Protein AF-A0A397JR83-F1 (afdb_monomer_lite)

Foldseek 3Di:
DDPPPLDQDDDPQDDADPPDPLSVLLVVLLCQLQALPDDLVSNLVSLVSNQVSSCVVPVDGDDSNSSNVSSVSVNVVVD

Secondary structure (DSSP, 8-state):
------PPPPPSS----SSSHHHHHHHHHHHHHT-TTS-HHHHHHHHHHHHHHHHHHHSPPP-HHHHHHHHHHHHHHT-

pLDDT: mean 91.6, std 12.68, range [38.34, 98.38]

Structure (mmCIF, N/CA/C/O backbone):
data_AF-A0A397JR83-F1
#
_entry.id   AF-A0A397JR83-F1
#
loop_
_atom_site.group_PDB
_atom_site.id
_atom_site.type_symbol
_atom_site.label_atom_id
_atom_site.label_alt_id
_atom_site.label_comp_id
_atom_site.label_asym_id
_atom_site.label_entity_id
_atom_site.label_seq_id
_atom_site.pdbx_PDB_ins_code
_atom_site.Cartn_x
_atom_site.Cartn_y
_atom_site.Cartn_z
_atom_site.occupancy
_atom_site.B_iso_or_equiv
_atom_site.auth_seq_id
_atom_site.auth_comp_id
_atom_site.auth_asym_id
_atom_site.auth_atom_id
_atom_site.pdbx_PDB_model_num
ATOM 1 N N . MET A 1 1 ? 1.248 -29.918 -22.551 1.00 38.34 1 MET A N 1
ATOM 2 C CA . MET A 1 1 ? 1.957 -28.640 -22.342 1.00 38.34 1 MET A CA 1
ATOM 3 C C . MET A 1 1 ? 1.191 -27.885 -21.270 1.00 38.34 1 MET A C 1
ATOM 5 O O . MET A 1 1 ? 0.131 -27.363 -21.578 1.00 38.34 1 MET A O 1
ATOM 9 N N . SER A 1 2 ? 1.629 -27.946 -20.007 1.00 41.72 2 SER A N 1
ATOM 10 C CA . SER A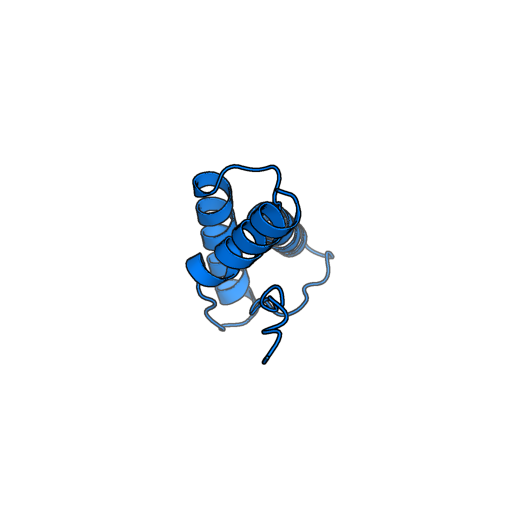 1 2 ? 0.991 -27.165 -18.938 1.00 41.72 2 SER A CA 1
ATOM 11 C C . SER A 1 2 ? 1.436 -25.721 -19.076 1.00 41.72 2 SER A C 1
ATOM 13 O O . SER A 1 2 ? 2.576 -25.391 -18.760 1.00 41.72 2 SER A O 1
ATOM 15 N N . THR A 1 3 ? 0.550 -24.878 -19.588 1.00 50.59 3 THR A N 1
ATOM 16 C CA . THR A 1 3 ? 0.706 -23.430 -19.526 1.00 50.59 3 THR A CA 1
ATOM 17 C C . THR A 1 3 ? 0.521 -23.033 -18.066 1.00 50.59 3 THR A C 1
ATOM 19 O O . THR A 1 3 ? -0.603 -22.915 -17.590 1.00 50.59 3 THR A O 1
ATOM 22 N N . THR A 1 4 ? 1.615 -22.921 -17.315 1.00 57.81 4 THR A N 1
ATOM 23 C CA . THR A 1 4 ? 1.581 -22.307 -15.986 1.00 57.81 4 THR A CA 1
ATOM 24 C C . THR A 1 4 ? 1.286 -20.829 -16.196 1.00 57.81 4 THR A C 1
ATOM 26 O O . THR A 1 4 ? 2.178 -20.047 -16.512 1.00 57.81 4 THR A O 1
ATOM 29 N N . GLU A 1 5 ? 0.010 -20.470 -16.103 1.00 58.88 5 GLU A N 1
ATOM 30 C CA . GLU A 1 5 ? -0.461 -19.091 -16.068 1.00 58.88 5 GLU A CA 1
ATOM 31 C C . GLU A 1 5 ? 0.264 -18.398 -14.909 1.00 58.88 5 GLU A C 1
ATOM 33 O O . GLU A 1 5 ? 0.080 -18.752 -13.741 1.00 58.88 5 GLU A O 1
ATOM 38 N N . LYS A 1 6 ? 1.192 -17.494 -15.237 1.00 58.69 6 LYS A N 1
ATOM 39 C CA . LYS A 1 6 ? 2.000 -16.747 -14.270 1.00 58.69 6 LYS A CA 1
ATOM 40 C C . LYS A 1 6 ? 1.052 -15.781 -13.547 1.00 58.69 6 LYS A C 1
ATOM 42 O O . LYS A 1 6 ? 0.888 -14.648 -13.961 1.00 58.69 6 LYS A O 1
ATOM 47 N N . ARG A 1 7 ? 0.322 -16.254 -12.533 1.00 78.00 7 ARG A N 1
ATOM 48 C CA . ARG A 1 7 ? -0.629 -15.411 -11.795 1.00 78.00 7 ARG A CA 1
ATOM 49 C C . ARG A 1 7 ? 0.144 -14.460 -10.889 1.00 78.00 7 ARG A C 1
ATOM 51 O O . ARG A 1 7 ? 0.949 -14.920 -10.080 1.00 78.00 7 ARG A O 1
ATOM 58 N N . ILE A 1 8 ? -0.126 -13.158 -11.001 1.00 82.06 8 ILE A N 1
ATOM 59 C CA . ILE A 1 8 ? 0.332 -12.172 -10.017 1.00 82.06 8 ILE A CA 1
ATOM 60 C C . ILE A 1 8 ? -0.148 -12.630 -8.626 1.00 82.06 8 ILE A C 1
ATOM 62 O O . ILE A 1 8 ? -1.344 -12.902 -8.471 1.00 82.06 8 ILE A O 1
ATOM 66 N N . PRO A 1 9 ? 0.743 -12.732 -7.622 1.00 84.12 9 PRO A N 1
ATOM 67 C CA . PRO A 1 9 ? 0.349 -13.123 -6.276 1.00 84.12 9 PRO A CA 1
ATOM 68 C C . PRO A 1 9 ? -0.656 -12.132 -5.671 1.00 84.12 9 PRO A C 1
ATOM 70 O O . PRO A 1 9 ? -0.568 -10.920 -5.879 1.00 84.12 9 PRO A O 1
ATOM 73 N N . GLU A 1 10 ? -1.623 -12.647 -4.912 1.00 90.88 10 GLU A N 1
ATOM 74 C CA . GLU A 1 10 ? -2.569 -11.813 -4.168 1.00 90.88 10 GLU A CA 1
ATOM 75 C C . GLU A 1 10 ? -1.899 -11.216 -2.930 1.00 90.88 10 GLU A C 1
ATOM 77 O O . GLU A 1 10 ? -1.050 -11.849 -2.312 1.00 90.88 10 GLU A O 1
ATOM 82 N N . THR A 1 11 ? -2.293 -10.001 -2.561 1.00 95.12 11 THR A N 1
ATOM 83 C CA . THR A 1 11 ? -1.797 -9.285 -1.374 1.00 95.12 11 THR A CA 1
ATOM 84 C C . THR A 1 11 ? -2.232 -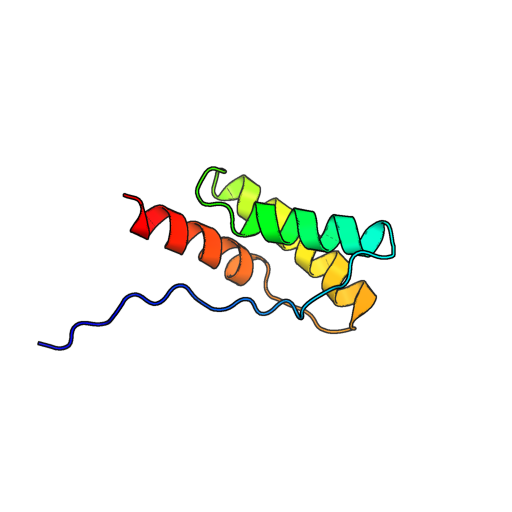9.961 -0.071 1.00 95.12 11 THR A C 1
ATOM 86 O O . THR A 1 11 ? -3.387 -10.357 0.062 1.00 95.12 11 THR A O 1
ATOM 89 N N . GLN A 1 12 ? -1.315 -10.057 0.893 1.00 95.50 12 GLN A N 1
ATOM 90 C CA . GLN A 1 12 ? -1.580 -10.479 2.272 1.00 95.50 12 GLN A CA 1
ATOM 91 C C . GLN A 1 12 ? -2.242 -9.357 3.080 1.00 95.50 12 GLN A C 1
ATOM 93 O O . GLN A 1 12 ? -2.993 -9.630 4.010 1.00 95.50 12 GLN A O 1
ATOM 98 N N . ALA A 1 13 ? -1.994 -8.091 2.724 1.00 94.00 13 ALA A N 1
ATOM 99 C CA . ALA A 1 13 ? -2.560 -6.950 3.437 1.00 94.00 13 ALA A CA 1
ATOM 100 C C . ALA A 1 13 ? -4.090 -6.879 3.279 1.00 94.00 13 ALA A C 1
ATOM 102 O O . ALA A 1 13 ? -4.600 -6.558 2.191 1.00 94.00 13 ALA A O 1
ATOM 103 N N . THR A 1 14 ? -4.815 -7.093 4.383 1.00 95.75 14 THR A N 1
ATOM 104 C CA . THR A 1 14 ? -6.272 -6.899 4.463 1.00 95.75 14 THR A CA 1
ATOM 105 C C . THR A 1 14 ? -6.694 -5.495 3.996 1.00 95.75 14 THR A C 1
ATOM 107 O O . THR A 1 14 ? -5.953 -4.524 4.184 1.00 95.75 14 THR A O 1
ATOM 110 N N . PRO A 1 15 ? -7.868 -5.349 3.348 1.00 93.06 15 PRO A N 1
ATOM 111 C CA . PRO A 1 15 ? -8.351 -4.050 2.891 1.00 93.06 15 PRO A CA 1
ATOM 112 C C . PRO A 1 15 ? -8.482 -3.047 4.042 1.00 93.06 15 PRO A C 1
ATOM 114 O O . PRO A 1 15 ? -9.049 -3.358 5.087 1.00 93.06 15 PRO A O 1
ATOM 117 N N . VAL A 1 16 ? -8.003 -1.825 3.816 1.00 92.44 16 VAL A N 1
ATOM 118 C CA . VAL A 1 16 ? -8.121 -0.705 4.752 1.00 92.44 16 VAL A CA 1
ATOM 119 C C . VAL A 1 16 ? -9.033 0.373 4.164 1.00 92.44 16 VAL A C 1
ATOM 121 O O . VAL A 1 16 ? -9.029 0.609 2.948 1.00 92.44 16 VAL A O 1
ATOM 124 N N . THR A 1 17 ? -9.835 1.021 5.013 1.00 93.38 17 THR A N 1
ATOM 125 C CA . THR A 1 17 ? -10.562 2.244 4.639 1.00 93.38 17 THR A CA 1
ATOM 126 C C . THR A 1 17 ? -9.585 3.428 4.570 1.00 93.38 17 THR A C 1
ATOM 128 O O . THR A 1 17 ? -8.376 3.238 4.509 1.00 93.38 17 THR A O 1
ATOM 131 N N . SER A 1 18 ? -10.056 4.667 4.457 1.00 93.19 18 SER A N 1
ATOM 132 C CA . SER A 1 18 ? -9.172 5.843 4.356 1.00 93.19 18 SER A CA 1
ATOM 133 C C . SER A 1 18 ? -9.680 7.001 5.208 1.00 93.19 18 SER A C 1
ATOM 135 O O . SER A 1 18 ? -9.625 8.170 4.805 1.00 93.19 18 SER A O 1
ATOM 137 N N . ASP A 1 19 ? -10.220 6.652 6.371 1.00 95.50 19 ASP A N 1
ATOM 138 C CA . ASP A 1 19 ? -10.887 7.574 7.285 1.00 95.50 19 ASP A CA 1
ATOM 139 C C . ASP A 1 19 ? -9.853 8.325 8.133 1.00 95.50 19 ASP A C 1
ATOM 141 O O . ASP A 1 19 ? -9.967 9.540 8.324 1.00 95.50 19 ASP A O 1
ATOM 145 N N . THR A 1 20 ? -8.773 7.644 8.533 1.00 95.94 20 THR A N 1
ATOM 146 C CA . THR A 1 20 ? -7.650 8.242 9.275 1.00 95.94 20 THR A CA 1
ATOM 147 C C . THR A 1 20 ? -6.441 8.543 8.383 1.00 95.94 20 THR A C 1
ATOM 149 O O . THR A 1 20 ? -6.389 8.171 7.207 1.00 95.94 20 THR A O 1
ATOM 152 N N . HIS A 1 21 ? -5.462 9.276 8.921 1.00 95.69 21 HIS A N 1
ATOM 153 C CA . HIS A 1 21 ? -4.221 9.572 8.204 1.00 95.69 21 HIS A CA 1
ATOM 154 C C . HIS A 1 21 ? -3.377 8.306 7.998 1.00 95.69 21 HIS A C 1
ATOM 156 O O . HIS A 1 21 ? -2.890 8.060 6.899 1.00 95.69 21 HIS A O 1
ATOM 162 N N . GLU A 1 22 ? -3.285 7.471 9.026 1.00 96.00 22 GLU A N 1
ATOM 163 C CA . GLU A 1 22 ? -2.536 6.213 9.060 1.00 96.00 22 GLU A CA 1
ATOM 164 C C . GLU A 1 22 ? -3.068 5.246 8.000 1.00 96.00 22 GLU A C 1
ATOM 166 O O . GLU A 1 22 ? -2.306 4.715 7.199 1.00 96.00 22 GLU A O 1
ATOM 171 N N . GLN A 1 23 ? -4.393 5.119 7.899 1.00 96.19 23 GLN A N 1
ATOM 172 C CA . GLN A 1 23 ? -5.056 4.291 6.892 1.00 96.19 23 GLN A CA 1
ATOM 173 C C . GLN A 1 23 ? -4.788 4.768 5.451 1.00 96.19 23 GLN A C 1
ATOM 175 O O . GLN A 1 23 ? -4.596 3.965 4.533 1.00 96.19 23 GLN A O 1
ATOM 180 N N . ARG A 1 24 ? -4.728 6.091 5.227 1.00 98.00 24 ARG A N 1
ATOM 181 C CA . ARG A 1 24 ? -4.335 6.663 3.921 1.00 98.00 24 ARG A CA 1
ATOM 182 C C . ARG A 1 24 ? -2.872 6.379 3.600 1.00 98.00 24 ARG A C 1
ATOM 184 O O . ARG A 1 24 ? -2.554 6.092 2.442 1.00 98.00 24 ARG A O 1
ATOM 191 N N . SER A 1 25 ? -2.004 6.453 4.603 1.00 97.44 25 SER A N 1
ATOM 192 C CA . SER A 1 25 ? -0.587 6.121 4.476 1.00 97.44 25 SER A CA 1
ATOM 193 C C . SER A 1 25 ? -0.404 4.637 4.153 1.00 97.44 25 SER A C 1
ATOM 195 O O . SER A 1 25 ? 0.252 4.330 3.161 1.00 97.44 25 SER A O 1
ATOM 197 N N . GLU A 1 26 ? -1.073 3.729 4.873 1.00 97.62 26 GLU A N 1
ATOM 198 C CA . GLU A 1 26 ? -1.063 2.277 4.616 1.00 97.62 26 GLU A CA 1
ATOM 199 C C . GLU A 1 26 ? -1.468 1.978 3.163 1.00 97.62 26 GLU A C 1
ATOM 201 O O . GLU A 1 26 ? -0.746 1.307 2.422 1.00 97.62 26 GLU A O 1
ATOM 206 N N . LYS A 1 27 ? -2.570 2.574 2.690 1.00 97.56 27 LYS A N 1
ATOM 207 C CA . LYS A 1 27 ? -3.027 2.420 1.301 1.00 97.56 27 LYS A CA 1
ATOM 208 C C . LYS A 1 27 ? -2.022 2.959 0.275 1.00 97.56 27 LYS A C 1
ATOM 210 O O . LYS A 1 27 ? -1.847 2.363 -0.791 1.00 97.56 27 LYS A O 1
ATOM 215 N N . SER A 1 28 ? -1.365 4.076 0.581 1.00 97.88 28 SER A N 1
ATOM 216 C CA . SER A 1 28 ? -0.355 4.682 -0.295 1.00 97.88 28 SER A CA 1
ATOM 217 C C . SER A 1 28 ? 0.900 3.814 -0.393 1.00 97.88 28 SER A C 1
ATOM 219 O O . SER A 1 28 ? 1.376 3.556 -1.499 1.00 97.88 28 SER A O 1
ATOM 221 N N . TYR A 1 29 ? 1.385 3.291 0.736 1.00 98.31 29 TYR A N 1
ATOM 222 C CA . TYR A 1 29 ? 2.517 2.367 0.771 1.00 98.31 29 TYR A CA 1
ATOM 223 C C . TYR A 1 29 ? 2.206 1.050 0.060 1.00 98.31 29 TYR A C 1
ATOM 225 O O . TYR A 1 29 ? 3.028 0.592 -0.728 1.00 98.31 29 TYR A O 1
ATOM 233 N N . LYS A 1 30 ? 0.992 0.504 0.211 1.00 97.75 30 LYS A N 1
ATOM 234 C CA . LYS A 1 30 ? 0.534 -0.653 -0.578 1.00 97.75 30 LYS A CA 1
ATOM 235 C C . LYS A 1 30 ? 0.595 -0.395 -2.078 1.00 97.75 30 LYS A C 1
ATOM 237 O O . LYS A 1 30 ? 1.114 -1.211 -2.834 1.00 97.75 30 LYS A O 1
ATOM 242 N N . SER A 1 31 ? 0.100 0.763 -2.510 1.00 97.75 31 SER A N 1
ATOM 243 C CA . SER A 1 31 ? 0.161 1.160 -3.917 1.00 97.75 31 SER A CA 1
ATOM 244 C C . SER A 1 31 ? 1.607 1.243 -4.417 1.00 97.75 31 SER A C 1
ATOM 246 O O . SER A 1 31 ? 1.923 0.689 -5.468 1.00 97.75 31 SER A O 1
ATOM 248 N N . ALA A 1 32 ? 2.499 1.876 -3.649 1.00 98.25 32 ALA A N 1
ATOM 249 C CA . ALA A 1 32 ? 3.913 2.001 -3.994 1.00 98.25 32 ALA A CA 1
ATOM 250 C C . ALA A 1 32 ? 4.636 0.642 -4.031 1.00 98.25 32 ALA A C 1
ATOM 252 O O . ALA A 1 32 ? 5.352 0.371 -4.994 1.00 98.25 32 ALA A O 1
ATOM 253 N N . ALA A 1 33 ? 4.390 -0.235 -3.054 1.00 98.06 33 ALA A N 1
ATOM 254 C CA . ALA A 1 33 ? 4.938 -1.591 -2.997 1.00 98.06 33 ALA A CA 1
ATOM 255 C C . ALA A 1 33 ? 4.543 -2.434 -4.219 1.00 98.06 33 ALA A C 1
ATOM 257 O O . ALA A 1 33 ? 5.317 -3.257 -4.693 1.00 98.06 33 ALA A O 1
ATOM 258 N N . HIS A 1 34 ? 3.349 -2.210 -4.768 1.00 97.56 34 HIS A N 1
ATOM 259 C CA . HIS A 1 34 ? 2.836 -2.961 -5.916 1.00 97.56 34 HIS A CA 1
ATOM 260 C C . HIS A 1 34 ? 3.069 -2.271 -7.260 1.00 97.56 34 HIS A C 1
ATOM 262 O O . HIS A 1 34 ? 2.647 -2.799 -8.291 1.00 97.56 34 HIS A O 1
ATOM 268 N N . ASN A 1 35 ? 3.668 -1.079 -7.270 1.00 97.06 35 ASN A N 1
ATOM 269 C CA . ASN A 1 35 ? 3.814 -0.286 -8.482 1.00 97.06 35 ASN A CA 1
ATOM 270 C C . ASN A 1 35 ? 4.948 -0.857 -9.358 1.00 97.06 35 ASN A C 1
ATOM 272 O O . ASN A 1 35 ? 6.110 -0.843 -8.941 1.00 97.06 35 ASN A O 1
ATOM 276 N N . PRO A 1 36 ? 4.663 -1.323 -10.590 1.00 96.31 36 PRO A N 1
ATOM 277 C CA . PRO A 1 36 ? 5.708 -1.834 -11.476 1.00 96.31 36 PRO A CA 1
ATOM 278 C C . PRO A 1 36 ? 6.654 -0.735 -11.988 1.00 96.31 36 PRO A C 1
ATOM 280 O O . PRO A 1 36 ? 7.745 -1.043 -12.451 1.00 96.31 36 PRO A O 1
ATOM 283 N N . ASN A 1 37 ? 6.266 0.543 -11.890 1.00 96.44 37 ASN A N 1
ATOM 284 C CA . ASN A 1 37 ? 7.047 1.677 -12.395 1.00 96.44 37 ASN A CA 1
ATOM 285 C C . ASN A 1 37 ? 8.072 2.229 -11.390 1.00 96.44 37 ASN A C 1
ATOM 287 O O . ASN A 1 37 ? 8.797 3.165 -11.723 1.00 96.44 37 ASN A O 1
ATOM 291 N N . VAL A 1 38 ? 8.113 1.715 -10.157 1.00 95.44 38 VAL A N 1
ATOM 292 C CA . VAL A 1 38 ? 9.151 2.089 -9.179 1.00 95.44 38 VAL A CA 1
ATOM 293 C C . VAL A 1 38 ? 10.263 1.039 -9.157 1.00 95.44 38 VAL A C 1
ATOM 295 O O . VAL A 1 38 ? 10.109 -0.055 -9.702 1.00 95.44 38 VAL A O 1
ATOM 298 N N . SER A 1 39 ? 11.412 1.358 -8.560 1.00 96.88 39 SER A N 1
ATOM 299 C CA . SER A 1 39 ? 12.499 0.384 -8.416 1.00 96.88 39 SER A CA 1
ATOM 300 C C . SER A 1 39 ? 12.128 -0.725 -7.425 1.00 96.88 39 SER A C 1
ATOM 302 O O . SER A 1 39 ? 11.289 -0.532 -6.544 1.00 96.88 39 SER A O 1
ATOM 304 N N . HIS A 1 40 ? 12.783 -1.883 -7.537 1.00 95.38 40 HIS A N 1
ATOM 305 C CA . HIS A 1 40 ? 12.604 -2.985 -6.585 1.00 95.38 40 HIS A CA 1
ATOM 306 C C . HIS A 1 40 ? 12.897 -2.546 -5.140 1.00 95.38 40 HIS A C 1
ATOM 308 O O . HIS A 1 40 ? 12.096 -2.786 -4.243 1.00 95.38 40 HIS A O 1
ATOM 314 N N . GLU A 1 41 ? 13.990 -1.811 -4.919 1.00 96.88 41 GLU A N 1
ATOM 315 C CA . GLU A 1 41 ? 14.340 -1.282 -3.593 1.00 96.88 41 GLU A CA 1
ATOM 316 C C . GLU A 1 41 ? 13.258 -0.345 -3.031 1.00 96.88 41 GLU A C 1
ATOM 318 O O . GLU A 1 41 ? 12.917 -0.428 -1.851 1.00 96.88 41 GLU A O 1
ATOM 323 N N . ALA A 1 42 ? 12.659 0.503 -3.878 1.00 97.88 42 ALA A N 1
ATOM 324 C CA . ALA A 1 42 ? 11.559 1.372 -3.468 1.00 97.88 42 ALA A CA 1
ATOM 325 C C . ALA A 1 42 ? 10.298 0.572 -3.105 1.00 97.88 42 ALA A C 1
ATOM 327 O O . ALA A 1 42 ? 9.602 0.938 -2.156 1.00 97.88 42 ALA A O 1
ATOM 328 N N . ARG A 1 43 ? 10.018 -0.537 -3.810 1.00 98.00 43 ARG A N 1
ATOM 329 C CA . ARG A 1 43 ? 8.919 -1.444 -3.445 1.00 98.00 43 ARG A CA 1
ATOM 330 C C . ARG A 1 43 ? 9.140 -2.084 -2.084 1.00 98.00 43 ARG A C 1
ATOM 332 O O . ARG A 1 43 ? 8.206 -2.111 -1.293 1.00 98.00 43 ARG A O 1
ATOM 339 N N . ILE A 1 44 ? 10.355 -2.560 -1.805 1.00 98.00 44 ILE A N 1
ATOM 340 C CA . ILE A 1 44 ? 10.702 -3.176 -0.517 1.00 98.00 44 ILE A CA 1
ATOM 341 C C . ILE A 1 44 ? 10.517 -2.174 0.623 1.00 98.00 44 ILE A C 1
ATOM 343 O O . ILE A 1 44 ? 9.821 -2.481 1.584 1.00 98.00 44 ILE A O 1
ATOM 347 N N . ASN A 1 45 ? 11.045 -0.954 0.487 1.00 98.12 45 ASN A N 1
ATOM 348 C CA . ASN A 1 45 ? 10.883 0.082 1.511 1.00 98.12 45 ASN A CA 1
ATOM 349 C C . ASN A 1 45 ? 9.400 0.421 1.762 1.00 98.12 45 ASN A C 1
ATOM 351 O O . ASN A 1 45 ? 8.946 0.489 2.904 1.00 98.12 45 ASN A O 1
ATOM 355 N N . ALA A 1 46 ? 8.618 0.571 0.689 1.00 98.38 46 ALA A N 1
ATOM 356 C CA . ALA A 1 46 ? 7.182 0.793 0.807 1.00 98.38 46 ALA A CA 1
ATOM 357 C C . ALA A 1 46 ? 6.465 -0.398 1.465 1.00 98.38 46 ALA A C 1
ATOM 359 O O . ALA A 1 46 ? 5.571 -0.199 2.283 1.00 98.38 46 ALA A O 1
ATOM 360 N N . ALA A 1 47 ? 6.868 -1.628 1.150 1.00 98.19 47 ALA A N 1
ATOM 361 C CA . ALA A 1 47 ? 6.302 -2.834 1.736 1.00 98.19 47 ALA A CA 1
ATOM 362 C C . ALA A 1 47 ? 6.645 -2.990 3.228 1.00 98.19 47 ALA A C 1
ATOM 364 O O . ALA A 1 47 ? 5.811 -3.466 3.993 1.00 98.19 47 ALA A O 1
ATOM 365 N N . GLU A 1 48 ? 7.827 -2.549 3.668 1.00 98.31 48 GLU A N 1
ATOM 366 C CA . GLU A 1 48 ? 8.192 -2.509 5.091 1.00 98.31 48 GLU A CA 1
ATOM 367 C C . GLU A 1 48 ? 7.277 -1.554 5.864 1.00 98.31 48 GLU A C 1
ATOM 369 O O . GLU A 1 48 ? 6.758 -1.912 6.920 1.00 98.31 48 GLU A O 1
ATOM 374 N N . LYS A 1 49 ? 7.005 -0.368 5.302 1.00 98.31 49 LYS A N 1
ATOM 375 C CA . LYS A 1 49 ? 6.070 0.601 5.895 1.00 98.31 49 LYS A CA 1
ATOM 376 C C . LYS A 1 49 ? 4.622 0.151 5.856 1.00 98.31 49 LYS A C 1
ATOM 378 O O . LYS A 1 49 ? 3.882 0.407 6.802 1.00 98.31 49 LYS A O 1
ATOM 383 N N . LEU A 1 50 ? 4.228 -0.552 4.800 1.00 98.06 50 LEU A N 1
ATOM 384 C CA . LEU A 1 50 ? 2.941 -1.228 4.759 1.00 98.06 50 LEU A CA 1
ATOM 385 C C . LEU A 1 50 ? 2.830 -2.251 5.896 1.00 98.06 50 LEU A C 1
ATOM 387 O O . LEU A 1 50 ? 1.832 -2.229 6.605 1.00 98.06 50 LEU A O 1
ATOM 391 N N . ALA A 1 51 ? 3.834 -3.112 6.083 1.00 98.00 51 ALA A N 1
ATOM 392 C CA . ALA A 1 51 ? 3.801 -4.161 7.099 1.00 98.00 51 ALA A CA 1
ATOM 393 C C . ALA A 1 51 ? 3.736 -3.599 8.526 1.00 98.00 51 ALA A C 1
ATOM 395 O O . ALA A 1 51 ? 2.935 -4.082 9.318 1.00 98.00 51 ALA A O 1
ATOM 396 N N . GLU A 1 52 ? 4.511 -2.550 8.819 1.00 98.06 52 GLU A N 1
ATOM 397 C CA . GLU A 1 52 ? 4.496 -1.846 10.110 1.00 98.06 52 GLU A CA 1
ATOM 398 C C . GLU A 1 52 ? 3.094 -1.303 10.443 1.00 98.06 52 GLU A C 1
ATOM 400 O O . GLU A 1 52 ? 2.535 -1.620 11.492 1.00 98.06 52 GLU A O 1
ATOM 405 N N . LEU A 1 53 ? 2.484 -0.555 9.514 1.00 97.19 53 LEU A N 1
ATOM 406 C CA . LEU A 1 53 ? 1.143 0.015 9.706 1.00 97.19 53 LEU A CA 1
ATOM 407 C C . LEU A 1 53 ? 0.051 -1.061 9.759 1.00 97.19 53 LEU A C 1
ATOM 409 O O . LEU A 1 53 ? -0.932 -0.927 10.491 1.00 97.19 53 LEU A O 1
ATOM 413 N N . HIS A 1 54 ? 0.212 -2.130 8.978 1.00 97.56 54 HIS A N 1
ATOM 414 C CA . HIS A 1 54 ? -0.725 -3.243 8.957 1.00 97.56 54 HIS A CA 1
ATOM 415 C C . HIS A 1 54 ? -0.759 -3.976 10.295 1.00 97.56 54 HIS A C 1
ATOM 417 O O . HIS A 1 54 ? -1.839 -4.219 10.840 1.00 97.56 54 HIS A O 1
ATOM 423 N N . GLU A 1 55 ? 0.423 -4.295 10.826 1.00 97.25 55 GLU A N 1
ATOM 424 C CA . GLU A 1 55 ? 0.594 -4.969 12.109 1.00 97.25 55 GLU A CA 1
ATOM 425 C C . GLU A 1 55 ? 0.076 -4.094 13.253 1.00 97.25 55 GLU A C 1
ATOM 427 O O . GLU A 1 55 ? -0.653 -4.588 14.108 1.00 97.25 55 GLU A O 1
ATOM 432 N N . GLU A 1 56 ? 0.337 -2.783 13.229 1.00 96.31 56 GLU A N 1
ATOM 433 C CA . GLU A 1 56 ? -0.205 -1.850 14.227 1.00 96.31 56 GLU A CA 1
ATOM 434 C C . GLU A 1 56 ? -1.745 -1.826 14.230 1.00 96.31 56 GLU A C 1
ATOM 436 O O . GLU A 1 56 ? -2.374 -1.831 15.290 1.00 96.31 56 GLU A O 1
ATOM 441 N N . ARG A 1 57 ? -2.374 -1.833 13.047 1.00 95.19 57 ARG A N 1
ATOM 442 C CA . ARG A 1 57 ? -3.837 -1.752 12.918 1.00 95.19 57 ARG A CA 1
ATOM 443 C C . ARG A 1 57 ? -4.549 -3.073 13.210 1.00 95.19 57 ARG A C 1
ATOM 445 O O . ARG A 1 57 ? -5.665 -3.056 13.730 1.00 95.19 57 ARG A O 1
ATOM 452 N N . THR A 1 58 ? -3.975 -4.196 12.786 1.00 96.12 58 THR A N 1
ATOM 453 C CA . THR A 1 58 ? -4.655 -5.507 12.771 1.00 96.12 58 THR A CA 1
ATOM 454 C C . THR A 1 58 ? -4.095 -6.502 13.780 1.00 96.12 58 THR A C 1
ATOM 456 O O . THR A 1 58 ? -4.790 -7.445 14.146 1.00 96.12 58 THR A O 1
ATOM 459 N N . GLY A 1 59 ? -2.854 -6.308 14.230 1.00 96.69 59 GLY A N 1
ATOM 460 C CA . GLY A 1 59 ? -2.080 -7.313 14.958 1.00 96.69 59 GLY A CA 1
ATOM 461 C C . GLY A 1 59 ? -1.542 -8.445 14.075 1.00 96.69 59 GLY A C 1
ATOM 462 O O . GLY A 1 59 ? -0.907 -9.363 14.591 1.00 96.69 59 GLY A O 1
ATOM 463 N N . GLU A 1 60 ? -1.788 -8.411 12.762 1.00 95.38 60 GLU A N 1
ATOM 464 C CA . GLU A 1 60 ? -1.323 -9.419 11.813 1.00 95.38 60 GLU A CA 1
ATOM 465 C C . GLU A 1 60 ? -0.057 -8.946 11.106 1.00 95.38 60 GLU A C 1
ATOM 467 O O . GLU A 1 60 ? 0.013 -7.847 10.553 1.00 95.38 60 GLU A O 1
ATOM 472 N N . ARG A 1 61 ? 0.957 -9.809 11.090 1.00 94.75 61 ARG A N 1
ATOM 473 C CA . ARG A 1 61 ? 2.210 -9.536 10.396 1.00 94.75 61 ARG A CA 1
ATOM 474 C C . ARG A 1 61 ? 2.159 -10.080 8.974 1.00 94.75 61 ARG A C 1
ATOM 476 O O . ARG A 1 61 ? 1.972 -11.278 8.774 1.00 94.75 61 ARG A O 1
ATOM 483 N N . ILE A 1 62 ? 2.419 -9.207 8.008 1.00 96.38 62 ILE A N 1
ATOM 484 C CA . ILE A 1 62 ? 2.600 -9.561 6.593 1.00 96.38 62 ILE A CA 1
ATOM 485 C C . ILE A 1 62 ? 4.087 -9.530 6.222 1.00 96.38 62 ILE A C 1
ATOM 487 O O . ILE A 1 62 ? 4.880 -8.851 6.878 1.00 96.38 62 ILE A O 1
ATOM 491 N N . ASP A 1 63 ? 4.484 -10.265 5.181 1.00 97.50 63 ASP A N 1
ATOM 492 C CA . ASP A 1 63 ? 5.873 -10.284 4.704 1.00 97.50 63 ASP A CA 1
ATOM 493 C C . ASP A 1 63 ? 6.136 -9.139 3.696 1.00 97.50 63 ASP A C 1
ATOM 495 O O . ASP A 1 63 ? 5.593 -9.165 2.584 1.00 97.50 63 ASP A O 1
ATOM 499 N N . PRO A 1 64 ? 7.011 -8.160 4.018 1.00 97.00 64 PRO A N 1
ATOM 500 C CA . PRO A 1 64 ? 7.364 -7.078 3.098 1.00 97.00 64 PRO A CA 1
ATOM 501 C C . PRO A 1 64 ? 7.914 -7.561 1.751 1.00 97.00 64 PRO A C 1
ATOM 503 O O . PRO A 1 64 ? 7.633 -6.971 0.707 1.00 97.00 64 PRO A O 1
ATOM 506 N N . LYS A 1 65 ? 8.695 -8.648 1.738 1.00 96.19 65 LYS A N 1
ATOM 507 C CA . LYS A 1 65 ? 9.281 -9.172 0.496 1.00 96.19 65 LYS A CA 1
ATOM 508 C C . LYS A 1 65 ? 8.212 -9.772 -0.400 1.00 96.19 65 LYS A C 1
ATOM 510 O O . LYS A 1 65 ? 8.264 -9.599 -1.616 1.00 96.19 65 LYS A O 1
ATOM 515 N N . TYR A 1 66 ? 7.230 -10.435 0.202 1.00 96.38 66 TYR A N 1
ATOM 516 C CA . TYR A 1 66 ? 6.086 -10.955 -0.528 1.00 96.38 66 TYR A CA 1
ATOM 517 C C . TYR A 1 66 ? 5.274 -9.814 -1.160 1.00 96.38 66 TYR A C 1
ATOM 519 O O . TYR A 1 66 ? 4.994 -9.860 -2.357 1.00 96.38 66 TYR A O 1
ATOM 527 N N . GLU A 1 67 ? 4.970 -8.750 -0.411 1.00 97.00 67 GLU A N 1
ATOM 528 C CA . GLU A 1 67 ? 4.224 -7.599 -0.943 1.00 97.00 67 GLU A CA 1
ATOM 529 C C . GLU A 1 67 ? 4.977 -6.875 -2.071 1.00 97.00 67 GLU A C 1
ATOM 531 O O . GLU A 1 67 ? 4.376 -6.520 -3.085 1.00 97.00 67 GLU A O 1
ATOM 536 N N . ALA A 1 68 ? 6.298 -6.713 -1.955 1.00 96.75 68 ALA A N 1
ATOM 537 C CA . ALA A 1 68 ? 7.114 -6.141 -3.027 1.00 96.75 68 ALA A CA 1
ATOM 538 C C . ALA A 1 68 ? 7.164 -7.036 -4.281 1.00 96.75 68 ALA A C 1
ATOM 540 O O . ALA A 1 68 ? 7.145 -6.524 -5.406 1.00 96.75 68 ALA A O 1
ATOM 541 N N . SER A 1 69 ? 7.151 -8.364 -4.105 1.00 95.56 69 SER A N 1
ATOM 542 C CA . SER A 1 69 ? 7.172 -9.322 -5.220 1.00 95.56 69 SER A CA 1
ATOM 543 C C . SER A 1 69 ? 5.945 -9.217 -6.132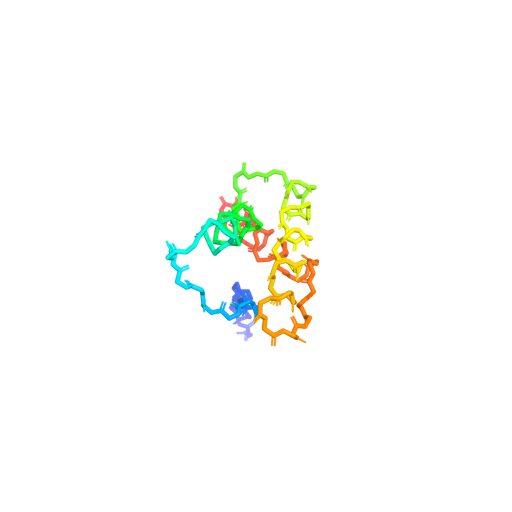 1.00 95.56 69 SER A C 1
ATOM 545 O O . SER A 1 69 ? 6.026 -9.518 -7.320 1.00 95.56 69 SER A O 1
ATOM 547 N N . ILE A 1 70 ? 4.815 -8.713 -5.619 1.00 96.06 70 ILE A N 1
ATOM 548 C CA . ILE A 1 70 ? 3.620 -8.422 -6.424 1.00 96.06 70 ILE A CA 1
ATOM 549 C C . ILE A 1 70 ? 3.935 -7.344 -7.466 1.00 96.06 70 ILE A C 1
ATOM 551 O O . ILE A 1 70 ? 3.511 -7.442 -8.619 1.00 96.06 70 ILE A O 1
ATOM 555 N N . GLY A 1 71 ? 4.676 -6.306 -7.074 1.00 94.88 71 GLY A N 1
ATOM 556 C CA . GLY A 1 71 ? 5.118 -5.266 -7.996 1.00 94.88 71 GLY A CA 1
ATOM 557 C C . GLY A 1 71 ? 6.208 -5.747 -8.957 1.00 94.88 71 GLY A C 1
ATOM 558 O O . GLY A 1 71 ? 6.198 -5.332 -10.113 1.00 94.88 71 GLY A O 1
ATOM 559 N N . ASP A 1 72 ? 7.087 -6.659 -8.521 1.00 93.44 72 ASP A N 1
AT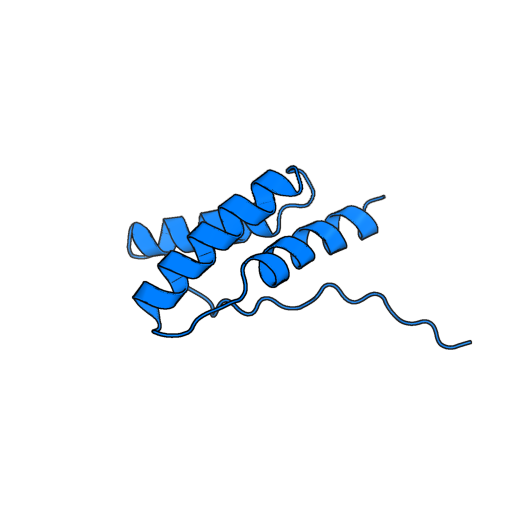OM 560 C CA . ASP A 1 72 ? 8.059 -7.324 -9.404 1.00 93.44 72 ASP A CA 1
ATOM 561 C C . ASP A 1 72 ? 7.344 -8.152 -10.483 1.00 93.44 72 ASP A C 1
ATOM 563 O O . ASP A 1 72 ? 7.597 -7.971 -11.671 1.00 93.44 72 ASP A O 1
ATOM 567 N N . ALA A 1 73 ? 6.370 -8.979 -10.089 1.00 93.38 73 ALA A N 1
ATOM 568 C CA . ALA A 1 73 ? 5.570 -9.787 -11.008 1.00 93.38 73 ALA A CA 1
ATOM 569 C C . ALA A 1 73 ? 4.809 -8.919 -12.027 1.00 93.38 73 ALA A C 1
ATOM 571 O O . ALA A 1 73 ? 4.803 -9.215 -13.220 1.00 93.38 73 ALA A O 1
ATOM 572 N N . LYS A 1 74 ? 4.227 -7.795 -11.582 1.00 92.94 74 LYS A N 1
ATOM 573 C CA . LYS A 1 74 ? 3.573 -6.817 -12.471 1.00 92.94 74 LYS A CA 1
ATOM 574 C C . LYS A 1 74 ? 4.548 -6.125 -13.429 1.00 92.94 74 LYS A C 1
ATOM 576 O O . LYS A 1 74 ? 4.131 -5.701 -14.506 1.00 92.94 74 LYS A O 1
ATOM 581 N N . ALA A 1 75 ? 5.807 -5.938 -13.029 1.00 92.00 75 ALA A N 1
ATOM 582 C CA . ALA A 1 75 ? 6.837 -5.355 -13.887 1.00 92.00 75 ALA A CA 1
ATOM 583 C C . ALA A 1 75 ? 7.290 -6.356 -14.960 1.00 92.00 75 ALA A C 1
ATOM 585 O O . ALA A 1 75 ? 7.438 -5.978 -16.123 1.00 92.00 75 ALA A O 1
ATOM 586 N N . GLU A 1 76 ? 7.431 -7.632 -14.591 1.00 89.00 76 GLU A N 1
ATOM 587 C CA . GLU A 1 76 ? 7.729 -8.719 -15.528 1.00 89.00 76 GLU A CA 1
ATOM 588 C C . GLU A 1 76 ? 6.631 -8.903 -16.583 1.00 89.00 76 GLU A C 1
ATOM 590 O O . GLU A 1 76 ? 6.957 -9.072 -17.749 1.00 89.00 76 GLU A O 1
ATOM 595 N N . GLU A 1 77 ? 5.345 -8.824 -16.219 1.00 87.44 77 GLU A N 1
ATOM 596 C CA . GLU A 1 77 ? 4.243 -8.928 -17.198 1.00 87.44 77 GLU A CA 1
ATOM 597 C C . GLU A 1 77 ? 4.211 -7.783 -18.221 1.00 87.44 77 GLU A C 1
ATOM 599 O O . GLU A 1 77 ? 3.621 -7.918 -19.293 1.00 87.44 77 GLU A O 1
ATOM 604 N N . ARG A 1 78 ? 4.802 -6.633 -17.882 1.00 79.88 78 ARG A N 1
ATOM 605 C CA . ARG A 1 78 ? 4.863 -5.453 -18.757 1.00 79.88 78 ARG A CA 1
ATOM 606 C C 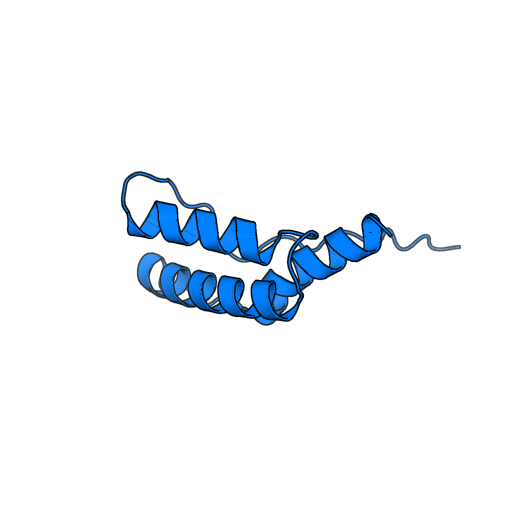. ARG A 1 78 ? 6.081 -5.441 -19.683 1.00 79.88 78 ARG A C 1
ATOM 608 O O . ARG A 1 78 ? 6.141 -4.548 -20.530 1.00 79.88 78 ARG A O 1
ATOM 615 N N . SER A 1 79 ? 7.032 -6.355 -19.482 1.00 75.75 79 SER A N 1
ATOM 616 C CA . SER A 1 79 ? 8.299 -6.452 -20.224 1.00 75.75 79 SER A CA 1
ATOM 617 C C . SER A 1 79 ? 8.184 -7.422 -21.395 1.00 75.75 79 SER A C 1
ATOM 619 O O . SER A 1 79 ? 8.746 -7.098 -22.464 1.00 75.75 79 SER A O 1
#

Sequence (79 aa):
MSTTEKRIPETQATPVTSDTHEQRSEKSYKSAAHNPNVSHEARINAAEKLAELHEERTGERIDPKYEASIGDAKAEERS

InterPro domains:
  IPR018824 Conidiation-specific protein 6 [PF10346] (23-53)

Organism: NCBI:txid1348612

Radius of gyration: 13.27 Å; chains: 1; bounding box: 25×38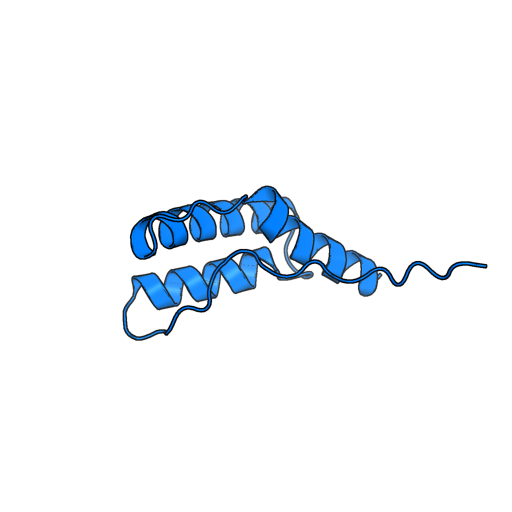×37 Å